Protein AF-A0A392P557-F1 (afdb_monomer)

pLDDT: mean 85.53, std 11.16, range [48.06, 97.94]

Solvent-accessible surface area (backbone atoms only — not comparable to full-atom values): 7830 Å² total; per-residue (Å²): 135,49,73,57,52,77,74,66,46,91,72,86,80,82,85,75,80,73,53,72,66,57,46,50,51,53,47,46,46,72,77,64,42,92,81,68,63,83,85,53,56,76,78,42,48,67,61,49,51,54,50,51,55,45,38,73,78,52,59,60,66,69,60,50,49,55,53,47,53,60,54,65,72,43,53,76,62,41,42,53,52,50,49,50,36,71,75,75,41,72,92,56,57,66,74,59,53,44,53,53,34,46,76,69,69,55,50,39,88,60,36,50,60,55,39,40,70,67,69,76,49,83,87,80,88,128

Secondary structure (DSSP, 8-state):
--HHHHTT-S-----PPPPHHHHHHHHHHHHH-TT--GGGTTTTHHHHHHHHHHHHHS--HHHHHHHHHHHHTS-HHHHHHHHHHHHH-TT--HHHHHHHHHHTT--HHHHHHHHHHTTS------

InterPro domains:
  IPR027417 P-loop containing nucleoside triphosphate hydrolase [SSF52540] (3-84)
  IPR058192 Disease resistance protein Roq1-like, winged-helix domain [PF23282] (77-125)

Sequence (126 aa):
MNILELYGADRIYEAGLMNDNDAHDLFCRKAFKSDYSKNTFAELIPEWRATFDGLQNNPDKRIMKVLHMSFAGLQPREKEIFLHVACFFEGEREDYVRRILHALGLQPDIGIPLIVEKSLITIRNQ

Mean predicted aligned error: 8.4 Å

Organism: NCBI:txid97028

Foldseek 3Di:
DAVCVVVPDPDDDDDDDDDPVVVVVVCCCVPPNPPDDPVCVVVCVVVVVVVVVVCVVPPDVVVVVVLVVLLVPDDPLLNVLLCCCVPPNPPHAPVVSVVVCVVVVSPCVPNVVVCVSSVSDDHDDD

Nearest PDB structures (foldseek):
  7jlv-assembly1_A  TM=8.775E-01  e=2.672E-04  Nicotiana benthamiana

Radius of gyration: 19.37 Å; Cα contacts (8 Å, |Δi|>4): 53; chains: 1; bounding box: 49×30×54 Å

Structure (mmCIF, N/CA/C/O backbone):
data_AF-A0A392P557-F1
#
_entry.id   AF-A0A392P557-F1
#
loop_
_atom_site.group_PDB
_atom_site.id
_atom_site.type_symbol
_atom_site.label_atom_id
_atom_site.label_alt_id
_atom_site.label_comp_id
_atom_site.label_asym_id
_atom_site.label_entity_id
_atom_site.label_seq_id
_atom_site.pdbx_PDB_ins_code
_atom_site.Cartn_x
_atom_site.Cartn_y
_atom_site.Cartn_z
_atom_site.occupancy
_atom_site.B_iso_or_equiv
_atom_site.auth_seq_id
_atom_site.auth_comp_id
_atom_site.auth_asym_id
_atom_site.auth_atom_id
_atom_site.pdbx_PDB_model_num
ATOM 1 N N . MET A 1 1 ? -18.490 -1.814 2.103 1.00 50.69 1 MET A N 1
ATOM 2 C CA . MET A 1 1 ? -19.178 -0.718 1.401 1.00 50.69 1 MET A CA 1
ATOM 3 C C . MET A 1 1 ? -18.091 0.214 0.930 1.00 50.69 1 MET A C 1
ATOM 5 O O . MET A 1 1 ? -17.309 0.645 1.765 1.00 50.69 1 MET A O 1
ATOM 9 N N . ASN A 1 2 ? -17.948 0.376 -0.380 1.00 67.19 2 ASN A N 1
ATOM 10 C CA . ASN A 1 2 ? -16.905 1.210 -0.971 1.00 67.19 2 ASN A CA 1
ATOM 11 C C . ASN A 1 2 ? -17.350 2.681 -0.920 1.00 67.19 2 ASN A C 1
ATOM 13 O O . ASN A 1 2 ? -18.522 2.971 -1.160 1.00 67.19 2 ASN A O 1
ATOM 17 N N . ILE A 1 3 ? -16.443 3.621 -0.657 1.00 73.00 3 ILE A N 1
ATOM 18 C CA . ILE A 1 3 ? -16.740 5.057 -0.716 1.00 73.00 3 ILE A CA 1
ATOM 19 C C . ILE A 1 3 ? -17.432 5.458 -2.028 1.00 73.00 3 ILE A C 1
ATOM 21 O O . ILE A 1 3 ? -18.319 6.297 -2.024 1.00 73.00 3 ILE A O 1
ATOM 25 N N . LEU A 1 4 ? -17.120 4.819 -3.152 1.00 77.56 4 LEU A N 1
ATOM 26 C CA . LEU A 1 4 ? -17.780 5.099 -4.426 1.00 77.56 4 LEU A CA 1
ATOM 27 C C . LEU A 1 4 ? -19.267 4.692 -4.428 1.00 77.56 4 LEU A C 1
ATOM 29 O O . LEU A 1 4 ? -20.086 5.436 -4.961 1.00 77.56 4 LEU A O 1
ATOM 33 N N . GLU A 1 5 ? -19.641 3.586 -3.773 1.00 78.50 5 GLU A N 1
ATOM 34 C CA . GLU A 1 5 ? -21.053 3.202 -3.571 1.00 78.50 5 GLU A CA 1
ATOM 35 C C . GLU A 1 5 ? -21.781 4.238 -2.705 1.00 78.50 5 GLU A C 1
ATOM 37 O O . GLU A 1 5 ? -22.914 4.612 -3.001 1.00 78.50 5 GLU A O 1
ATOM 42 N N . LEU A 1 6 ? -21.112 4.752 -1.665 1.00 77.38 6 LEU A N 1
ATOM 43 C CA . LEU A 1 6 ? -21.649 5.803 -0.790 1.00 77.38 6 LEU A CA 1
ATOM 44 C C . LEU A 1 6 ? -21.998 7.091 -1.549 1.00 77.38 6 LEU A C 1
ATOM 46 O O . LEU A 1 6 ? -22.960 7.766 -1.189 1.00 77.38 6 LEU A O 1
ATOM 50 N N . TYR A 1 7 ? -21.236 7.424 -2.593 1.00 82.25 7 TYR A N 1
ATOM 51 C CA . TYR A 1 7 ? -21.462 8.607 -3.431 1.00 82.25 7 TYR A CA 1
ATOM 52 C C . TYR A 1 7 ? -22.294 8.317 -4.694 1.00 82.25 7 TYR A C 1
ATOM 54 O O . TYR A 1 7 ? -22.355 9.156 -5.591 1.00 82.25 7 TYR A O 1
ATOM 62 N N . GLY A 1 8 ? -22.975 7.166 -4.756 1.00 82.88 8 GLY A N 1
ATOM 63 C CA . GLY A 1 8 ? -23.947 6.862 -5.810 1.00 82.88 8 GLY A CA 1
ATOM 64 C C . GLY A 1 8 ? -23.345 6.305 -7.100 1.00 82.88 8 GLY A C 1
ATOM 65 O O . GLY A 1 8 ? -23.953 6.435 -8.159 1.00 82.88 8 GLY A O 1
ATOM 66 N N . ALA A 1 9 ? -22.154 5.700 -7.050 1.00 83.94 9 ALA A N 1
ATOM 67 C CA . ALA A 1 9 ? -21.647 4.943 -8.188 1.00 83.94 9 ALA A CA 1
ATOM 68 C C . ALA A 1 9 ? -22.447 3.640 -8.358 1.00 83.94 9 ALA A C 1
ATOM 70 O O . ALA A 1 9 ? -22.291 2.700 -7.583 1.00 83.94 9 ALA A O 1
ATOM 71 N N . ASP A 1 10 ? -23.262 3.566 -9.414 1.00 81.19 10 ASP A N 1
ATOM 72 C CA . ASP A 1 10 ? -24.091 2.389 -9.722 1.00 81.19 10 ASP A CA 1
ATOM 73 C C . ASP A 1 10 ? -23.278 1.173 -10.207 1.00 81.19 10 ASP A C 1
ATOM 75 O O . ASP A 1 10 ? -23.762 0.039 -10.200 1.00 81.19 10 ASP A O 1
ATOM 79 N N . ARG A 1 11 ? -22.047 1.400 -10.692 1.00 80.44 11 ARG A N 1
ATOM 80 C CA . ARG A 1 11 ? -21.127 0.361 -11.180 1.00 80.44 11 ARG A CA 1
ATOM 81 C C . ARG A 1 11 ? -19.691 0.709 -10.808 1.00 80.44 11 ARG A C 1
ATOM 83 O O . ARG A 1 11 ? -19.165 1.721 -11.266 1.00 80.44 11 ARG A O 1
ATOM 90 N N . ILE A 1 12 ? -19.048 -0.162 -10.036 1.00 79.44 12 ILE A N 1
ATOM 91 C CA . ILE A 1 12 ? -17.623 -0.072 -9.709 1.00 79.44 12 ILE A CA 1
ATOM 92 C C . ILE A 1 12 ? -16.871 -1.107 -10.543 1.00 79.44 12 ILE A C 1
ATOM 94 O O . ILE A 1 12 ? -17.204 -2.290 -10.519 1.00 79.44 12 ILE A O 1
ATOM 98 N N . TYR A 1 13 ? -15.861 -0.655 -11.285 1.00 79.62 13 TYR A N 1
ATOM 99 C CA . TYR A 1 13 ? -14.917 -1.530 -11.974 1.00 79.62 13 TYR A CA 1
ATOM 100 C C . TYR A 1 13 ? -13.567 -1.456 -11.265 1.00 79.62 13 TYR A C 1
ATOM 102 O O . TYR A 1 13 ? -12.934 -0.400 -11.242 1.00 79.62 13 TYR A O 1
ATOM 110 N N . GLU A 1 14 ? -13.128 -2.572 -10.688 1.00 79.75 14 GLU A N 1
ATOM 111 C CA . GLU A 1 14 ? -11.785 -2.694 -10.131 1.00 79.75 14 GLU A CA 1
ATOM 112 C C . GLU A 1 14 ? -10.799 -2.975 -11.269 1.00 79.75 14 GLU A C 1
ATOM 114 O O . GLU A 1 14 ? -10.924 -3.960 -12.000 1.00 79.75 14 GLU A O 1
ATOM 119 N N . ALA A 1 15 ? -9.833 -2.076 -11.463 1.00 83.12 15 ALA A N 1
ATOM 120 C CA . ALA A 1 15 ? -8.816 -2.257 -12.485 1.00 83.12 15 ALA A CA 1
ATOM 121 C C . ALA A 1 15 ? -7.903 -3.432 -12.104 1.00 83.12 15 ALA A C 1
ATOM 123 O O . ALA A 1 15 ? -7.137 -3.347 -11.146 1.00 83.12 15 ALA A O 1
ATOM 124 N N . GLY A 1 16 ? -7.979 -4.522 -12.868 1.00 81.94 16 GLY A N 1
ATOM 125 C CA . GLY A 1 16 ? -7.078 -5.658 -12.703 1.00 81.94 16 GLY A CA 1
ATOM 126 C C . GLY A 1 16 ? -5.622 -5.292 -12.997 1.00 81.94 16 GLY A C 1
ATOM 127 O O . GLY A 1 16 ? -5.332 -4.400 -13.799 1.00 81.94 16 GLY A O 1
ATOM 128 N N . LEU A 1 17 ? -4.698 -6.019 -12.367 1.00 84.75 17 LEU A N 1
ATOM 129 C CA . LEU A 1 17 ? -3.286 -5.969 -12.738 1.00 84.75 17 LEU A CA 1
ATOM 130 C C . LEU A 1 17 ? -3.108 -6.491 -14.171 1.00 84.75 17 LEU A C 1
ATOM 132 O O . LEU A 1 17 ? -3.799 -7.419 -14.594 1.00 84.75 17 LEU A O 1
ATOM 136 N N . MET A 1 18 ? -2.161 -5.911 -14.911 1.00 87.75 18 MET A N 1
ATOM 137 C CA . MET A 1 18 ? -1.718 -6.499 -16.178 1.00 87.75 18 MET A CA 1
ATOM 138 C C . MET A 1 18 ? -1.175 -7.903 -15.921 1.00 87.75 18 MET A C 1
ATOM 140 O O . MET A 1 18 ? -0.453 -8.112 -14.948 1.00 87.75 18 MET A O 1
ATOM 144 N N . ASN A 1 19 ? -1.487 -8.845 -16.811 1.00 91.44 19 ASN A N 1
ATOM 145 C CA . ASN A 1 19 ? -0.801 -10.132 -16.800 1.00 91.44 19 ASN A CA 1
ATOM 146 C C . ASN A 1 19 ? 0.666 -9.954 -17.226 1.00 91.44 19 ASN A C 1
ATOM 148 O O . ASN A 1 19 ? 1.028 -8.955 -17.852 1.00 91.44 19 ASN A O 1
ATOM 152 N N . ASP A 1 20 ? 1.494 -10.948 -16.918 1.00 86.56 20 ASP A N 1
ATOM 153 C CA . ASP A 1 20 ? 2.938 -10.885 -17.156 1.00 86.56 20 ASP A CA 1
ATOM 154 C C . ASP A 1 20 ? 3.294 -10.639 -18.632 1.00 86.56 20 ASP A C 1
ATOM 156 O O . ASP A 1 20 ? 4.260 -9.931 -18.919 1.00 86.56 20 ASP A O 1
ATOM 160 N N . ASN A 1 21 ? 2.500 -11.160 -19.576 1.00 85.19 21 ASN A N 1
ATOM 161 C CA . ASN A 1 21 ? 2.744 -10.976 -21.010 1.00 85.19 21 ASN A CA 1
ATOM 162 C C . ASN A 1 21 ? 2.486 -9.529 -21.447 1.00 85.19 21 ASN A C 1
ATOM 164 O O . ASN A 1 21 ? 3.317 -8.936 -22.137 1.00 85.19 21 ASN A O 1
ATOM 168 N N . ASP A 1 22 ? 1.361 -8.954 -21.024 1.00 89.19 22 ASP A N 1
ATOM 169 C CA . ASP A 1 22 ? 0.992 -7.574 -21.343 1.00 89.19 22 ASP A CA 1
ATOM 170 C C . ASP A 1 22 ? 1.918 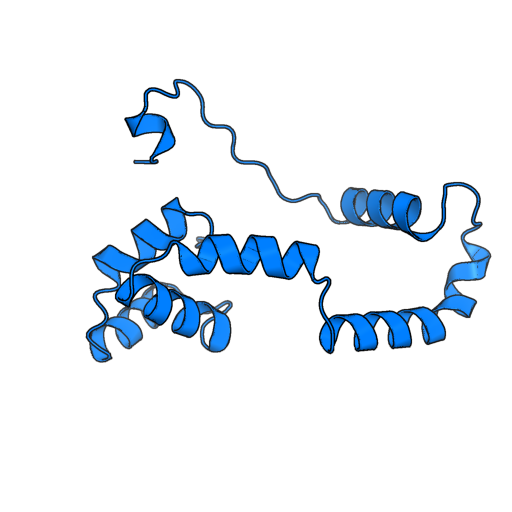-6.578 -20.637 1.00 89.19 22 ASP A C 1
ATOM 172 O O . ASP A 1 22 ? 2.342 -5.589 -21.238 1.00 89.19 22 ASP A O 1
ATOM 176 N N . ALA A 1 23 ? 2.292 -6.858 -19.382 1.00 87.25 23 ALA A N 1
ATOM 177 C CA . ALA A 1 23 ? 3.269 -6.065 -18.643 1.00 87.25 23 ALA A CA 1
ATOM 178 C C . ALA A 1 23 ? 4.629 -6.062 -19.357 1.00 87.25 23 ALA A C 1
ATOM 180 O O . ALA A 1 23 ? 5.236 -5.001 -19.534 1.00 87.25 23 ALA A O 1
ATOM 181 N N . HIS A 1 24 ? 5.082 -7.234 -19.811 1.00 82.38 24 HIS A N 1
ATOM 182 C CA . HIS A 1 24 ? 6.316 -7.381 -20.573 1.00 82.38 24 HIS A CA 1
ATOM 183 C C . HIS A 1 24 ? 6.260 -6.624 -21.910 1.00 82.38 24 HIS A C 1
ATOM 185 O O . HIS A 1 24 ? 7.177 -5.863 -22.220 1.00 82.38 24 HIS A O 1
ATOM 191 N N . ASP A 1 25 ? 5.188 -6.771 -22.696 1.00 84.00 25 ASP A N 1
ATOM 192 C CA . ASP A 1 25 ? 5.021 -6.051 -23.969 1.00 84.00 25 ASP A CA 1
ATOM 193 C C . ASP A 1 25 ? 4.984 -4.528 -23.768 1.00 84.00 25 ASP A C 1
ATOM 195 O O . ASP A 1 25 ? 5.718 -3.794 -24.441 1.00 84.00 25 ASP A O 1
ATOM 199 N N . LEU A 1 26 ? 4.201 -4.039 -22.801 1.00 86.06 26 LEU A N 1
ATOM 200 C CA . LEU A 1 26 ? 4.130 -2.616 -22.479 1.00 86.06 26 LEU A CA 1
ATOM 201 C C . LEU A 1 26 ? 5.504 -2.060 -22.102 1.00 86.06 26 LEU A C 1
ATOM 203 O O . LEU A 1 26 ? 5.897 -0.989 -22.578 1.00 86.06 26 LEU A O 1
ATOM 207 N N . PHE A 1 27 ? 6.233 -2.784 -21.256 1.00 82.38 27 PHE A N 1
ATOM 208 C CA . PHE A 1 27 ? 7.582 -2.419 -20.862 1.00 82.38 27 PHE A CA 1
ATOM 209 C C . PHE A 1 27 ? 8.516 -2.354 -22.072 1.00 82.38 27 PHE A C 1
ATOM 211 O O . PHE A 1 27 ? 9.161 -1.325 -22.273 1.00 82.38 27 PHE A O 1
ATOM 218 N N . CYS A 1 28 ? 8.534 -3.384 -22.925 1.00 79.00 28 CYS A N 1
ATOM 219 C CA . CYS A 1 28 ? 9.375 -3.400 -24.120 1.00 79.00 28 CYS A CA 1
ATOM 220 C C . CYS A 1 28 ? 9.085 -2.205 -25.038 1.00 79.00 28 CYS A C 1
ATOM 222 O O . CYS A 1 28 ? 10.008 -1.517 -25.481 1.00 79.00 28 CYS A O 1
ATOM 224 N N . ARG A 1 29 ? 7.802 -1.894 -25.265 1.00 81.81 29 ARG A N 1
ATOM 225 C CA . ARG A 1 29 ? 7.384 -0.737 -26.071 1.00 81.81 29 ARG A CA 1
ATOM 226 C C . ARG A 1 29 ? 7.867 0.587 -25.487 1.00 81.81 29 ARG A C 1
ATOM 228 O O . ARG A 1 29 ? 8.267 1.473 -26.241 1.00 81.81 29 ARG A O 1
ATOM 235 N N . LYS A 1 30 ? 7.810 0.744 -24.161 1.00 81.94 30 LYS A N 1
ATOM 236 C CA . LYS A 1 30 ? 8.196 1.985 -23.473 1.00 81.94 30 LYS A CA 1
ATOM 237 C C . LYS A 1 30 ? 9.707 2.149 -23.340 1.00 81.94 30 LYS A C 1
ATOM 239 O O . LYS A 1 30 ? 10.185 3.270 -23.484 1.00 81.94 30 LYS A O 1
ATOM 244 N N . ALA A 1 31 ? 10.431 1.067 -23.070 1.00 76.62 31 ALA A N 1
ATOM 245 C CA . ALA A 1 31 ? 11.867 1.095 -22.823 1.00 76.62 31 ALA A CA 1
ATOM 246 C C . ALA A 1 31 ? 12.687 1.149 -24.119 1.00 76.62 31 ALA A C 1
ATOM 248 O O . ALA A 1 31 ? 13.652 1.905 -24.188 1.00 76.62 31 ALA A O 1
ATOM 249 N N . PHE A 1 32 ? 12.294 0.399 -25.155 1.00 75.19 32 PHE A N 1
ATOM 250 C CA . PHE A 1 32 ? 13.144 0.200 -26.335 1.00 75.19 32 PHE A CA 1
ATOM 251 C C . PHE A 1 32 ? 12.589 0.800 -27.630 1.00 75.19 32 PHE A C 1
ATOM 253 O O . PHE A 1 32 ? 13.347 0.970 -28.574 1.00 75.19 32 PHE A O 1
ATOM 260 N N . LYS A 1 33 ? 11.305 1.190 -27.697 1.00 68.19 33 LYS A N 1
ATOM 261 C CA . LYS A 1 33 ? 10.583 1.437 -28.970 1.00 68.19 33 LYS A CA 1
ATOM 262 C C . LYS A 1 33 ? 10.532 0.155 -29.832 1.00 68.19 33 LYS A C 1
ATOM 264 O O . LYS A 1 33 ? 11.311 -0.771 -29.640 1.00 68.19 33 LYS A O 1
ATOM 269 N N . SER A 1 34 ? 9.562 0.048 -30.740 1.00 58.97 34 SER A N 1
ATOM 270 C CA . SER A 1 34 ? 9.154 -1.221 -31.385 1.00 58.97 34 SER A CA 1
ATOM 271 C C . SER A 1 34 ? 10.205 -1.941 -32.242 1.00 58.97 34 SER A C 1
ATOM 273 O O . SER A 1 34 ? 9.923 -3.025 -32.745 1.00 58.97 34 SER A O 1
ATOM 275 N N . ASP A 1 35 ? 11.394 -1.368 -32.415 1.00 61.66 35 ASP A N 1
ATOM 276 C CA . ASP A 1 35 ? 12.298 -1.724 -33.511 1.00 61.66 35 ASP A CA 1
ATOM 277 C C . ASP A 1 35 ? 13.489 -2.589 -33.048 1.00 61.66 35 ASP A C 1
ATOM 279 O O . ASP A 1 35 ? 14.347 -2.956 -33.850 1.00 61.66 35 ASP A O 1
ATOM 283 N N . TYR A 1 36 ? 13.560 -2.944 -31.758 1.00 58.78 36 TYR A N 1
ATOM 284 C CA . TYR A 1 36 ? 14.658 -3.744 -31.204 1.00 58.78 36 TYR A CA 1
ATOM 285 C C . TYR A 1 36 ? 14.435 -5.251 -31.398 1.00 58.78 36 TYR A C 1
ATOM 287 O O . TYR A 1 36 ? 13.441 -5.824 -30.950 1.00 58.78 36 TYR A O 1
ATOM 295 N N . SER A 1 37 ? 15.394 -5.917 -32.049 1.00 60.06 37 SER A N 1
ATOM 296 C CA . SER A 1 37 ? 15.364 -7.368 -32.261 1.00 60.06 37 SER A CA 1
ATOM 297 C C . SER A 1 37 ? 15.720 -8.132 -30.976 1.00 60.06 37 SER A C 1
ATOM 299 O O . SER A 1 37 ? 16.614 -7.730 -30.231 1.00 60.06 37 SER A O 1
ATOM 301 N N . LYS A 1 38 ? 15.075 -9.286 -30.751 1.00 61.31 38 LYS A N 1
ATOM 302 C CA . LYS A 1 38 ? 15.266 -10.167 -29.577 1.00 61.31 38 LYS A CA 1
ATOM 303 C C . LYS A 1 38 ? 16.720 -10.571 -29.297 1.00 61.31 38 LYS A C 1
ATOM 305 O O . LYS A 1 38 ? 17.050 -10.934 -28.171 1.00 61.31 38 LYS A O 1
ATOM 310 N N . ASN A 1 39 ? 17.577 -10.518 -30.307 1.00 57.19 39 ASN A N 1
ATOM 311 C CA . ASN A 1 39 ? 18.934 -11.052 -30.265 1.00 57.19 39 ASN A CA 1
ATOM 312 C C . ASN A 1 39 ? 19.878 -10.178 -29.417 1.00 57.19 39 ASN A C 1
ATOM 314 O O . ASN A 1 39 ? 20.948 -10.636 -29.038 1.00 57.19 39 ASN A O 1
ATOM 318 N N . THR A 1 40 ? 19.468 -8.948 -29.090 1.00 59.88 40 THR A N 1
ATOM 319 C CA . THR A 1 40 ? 20.281 -7.945 -28.384 1.00 59.88 40 THR A CA 1
ATOM 320 C C . THR A 1 40 ? 19.990 -7.880 -26.875 1.00 59.88 40 THR A C 1
ATOM 322 O O . THR A 1 40 ? 20.705 -7.212 -26.136 1.00 59.88 40 THR A O 1
ATOM 325 N N . PHE A 1 41 ? 18.968 -8.587 -26.366 1.00 65.50 41 PHE A N 1
ATOM 326 C CA . PHE A 1 41 ? 18.599 -8.523 -24.940 1.00 65.50 41 PHE A CA 1
ATOM 327 C C . PHE A 1 41 ? 19.677 -9.079 -24.005 1.00 65.50 41 PHE A C 1
ATOM 329 O O . PHE A 1 41 ? 19.857 -8.552 -22.909 1.00 65.50 41 PHE A O 1
ATOM 336 N N . ALA A 1 42 ? 20.402 -10.119 -24.431 1.00 69.38 42 ALA A N 1
ATOM 337 C CA . ALA A 1 42 ? 21.462 -10.724 -23.626 1.00 69.38 42 ALA A CA 1
ATOM 338 C C . ALA A 1 42 ? 22.619 -9.745 -23.361 1.00 69.38 42 ALA A C 1
ATOM 340 O O . ALA A 1 42 ? 23.179 -9.732 -22.266 1.00 69.38 42 ALA A O 1
ATOM 341 N N . GLU A 1 43 ? 22.930 -8.890 -24.336 1.00 71.50 43 GLU A N 1
ATOM 342 C CA . GLU A 1 43 ? 23.997 -7.887 -24.248 1.00 71.50 43 GLU A CA 1
ATOM 343 C C . GLU A 1 43 ? 23.630 -6.736 -23.299 1.00 71.50 43 GLU A C 1
ATOM 345 O O . GLU A 1 43 ? 24.508 -6.137 -22.687 1.00 71.50 43 GLU A O 1
ATOM 350 N N . LEU A 1 44 ? 22.332 -6.483 -23.104 1.00 74.38 44 LEU A N 1
ATOM 351 C CA . LEU A 1 44 ? 21.826 -5.424 -22.231 1.00 74.38 44 LEU A CA 1
ATOM 352 C C . LEU A 1 44 ? 21.655 -5.870 -20.769 1.00 74.38 44 LEU A C 1
ATOM 354 O O . LEU A 1 44 ? 21.382 -5.031 -19.915 1.00 74.38 44 LEU A O 1
ATOM 358 N N . ILE A 1 45 ? 21.809 -7.161 -20.439 1.00 80.00 45 ILE A N 1
ATOM 359 C CA . ILE A 1 45 ? 21.635 -7.676 -19.063 1.00 80.00 45 ILE A CA 1
ATOM 360 C C . ILE A 1 45 ? 22.457 -6.888 -18.022 1.00 80.00 45 ILE A C 1
ATOM 362 O O . ILE A 1 45 ? 21.898 -6.567 -16.968 1.00 80.00 45 ILE A O 1
ATOM 366 N N . PRO A 1 46 ? 23.744 -6.553 -18.259 1.00 82.69 46 PRO A N 1
ATOM 367 C CA . PRO A 1 46 ? 24.534 -5.791 -17.292 1.00 82.69 46 PRO A CA 1
ATOM 368 C C . PRO A 1 46 ? 23.985 -4.375 -17.059 1.00 82.69 46 PRO A C 1
ATOM 370 O O . PRO A 1 46 ? 23.848 -3.950 -15.912 1.00 82.69 46 PRO A O 1
ATOM 373 N N . GLU A 1 47 ? 23.614 -3.667 -18.128 1.00 78.69 47 GLU A N 1
ATOM 374 C CA . GLU A 1 47 ? 23.031 -2.319 -18.065 1.00 78.69 47 GLU A CA 1
ATOM 375 C C . GLU A 1 47 ? 21.642 -2.329 -17.418 1.00 78.69 47 GLU A C 1
ATOM 377 O O . GLU A 1 47 ? 21.311 -1.444 -16.625 1.00 78.69 47 GLU A O 1
ATOM 382 N N . TRP A 1 48 ? 20.848 -3.368 -17.687 1.00 78.06 48 TRP A N 1
ATOM 383 C CA . TRP A 1 48 ? 19.555 -3.589 -17.047 1.00 78.06 48 TRP A CA 1
ATOM 384 C C . TRP A 1 48 ? 19.682 -3.820 -15.558 1.00 78.06 48 TRP A C 1
ATOM 386 O O . TRP A 1 48 ? 18.946 -3.209 -14.787 1.00 78.06 48 TRP A O 1
ATOM 396 N N . ARG A 1 49 ? 20.626 -4.668 -15.145 1.00 81.12 49 ARG A N 1
ATOM 397 C CA . ARG A 1 49 ? 20.886 -4.923 -13.729 1.00 81.12 49 ARG A CA 1
ATOM 398 C C . ARG A 1 49 ? 21.310 -3.639 -13.018 1.00 81.12 49 ARG A C 1
ATOM 400 O O . ARG A 1 49 ? 20.707 -3.294 -12.012 1.00 81.12 49 ARG A O 1
ATOM 407 N N . ALA A 1 50 ? 22.234 -2.873 -13.599 1.00 81.50 50 ALA A N 1
ATOM 408 C CA . ALA A 1 50 ? 22.656 -1.587 -13.043 1.00 81.50 50 ALA A CA 1
ATOM 409 C C . ALA A 1 50 ? 21.509 -0.562 -12.971 1.00 81.50 50 ALA A C 1
ATOM 411 O O . ALA A 1 50 ? 21.388 0.173 -11.991 1.00 81.50 50 ALA A O 1
ATOM 412 N N . THR A 1 51 ? 20.638 -0.525 -13.983 1.00 79.12 51 THR A N 1
ATOM 413 C CA . THR A 1 51 ? 19.461 0.358 -13.999 1.00 79.12 51 THR A CA 1
ATOM 414 C C . THR A 1 51 ? 18.443 -0.060 -12.938 1.00 79.12 51 THR A C 1
ATOM 416 O O . THR A 1 51 ? 17.917 0.792 -12.227 1.00 79.12 51 THR A O 1
ATOM 419 N N . PHE A 1 52 ? 18.185 -1.361 -12.795 1.00 79.19 52 PHE A N 1
ATOM 420 C CA . PHE A 1 52 ? 17.291 -1.911 -11.779 1.00 79.19 52 PHE A CA 1
ATOM 421 C C . PHE A 1 52 ? 17.802 -1.633 -10.361 1.00 79.19 52 PHE A C 1
ATOM 423 O O . PHE A 1 52 ? 17.049 -1.128 -9.530 1.00 79.19 52 PHE A O 1
ATOM 430 N N . ASP A 1 53 ? 19.092 -1.856 -10.113 1.00 81.50 53 ASP A N 1
ATOM 431 C CA . ASP A 1 53 ? 19.738 -1.523 -8.841 1.00 81.50 53 ASP A CA 1
ATOM 432 C C . ASP A 1 53 ? 19.662 -0.007 -8.571 1.00 81.50 53 ASP A C 1
ATOM 434 O O . ASP A 1 53 ? 19.398 0.435 -7.450 1.00 81.50 53 ASP A O 1
ATOM 438 N N . GLY A 1 54 ? 19.819 0.819 -9.610 1.00 79.81 54 GLY A N 1
ATOM 439 C CA . GLY A 1 54 ? 19.619 2.266 -9.532 1.00 79.81 54 GLY A CA 1
ATOM 440 C C . GLY A 1 54 ? 18.188 2.660 -9.154 1.00 79.81 54 GLY A C 1
ATOM 441 O O . GLY A 1 54 ? 18.002 3.558 -8.335 1.00 79.81 54 GLY A O 1
ATOM 442 N N . LEU A 1 55 ? 17.178 1.973 -9.696 1.00 80.56 55 LEU A N 1
ATOM 443 C CA . LEU A 1 55 ? 15.764 2.200 -9.374 1.00 80.56 55 LEU A CA 1
ATOM 444 C C . LEU A 1 55 ? 15.408 1.761 -7.951 1.00 80.56 55 LEU A C 1
ATOM 446 O O . LEU A 1 55 ? 14.618 2.444 -7.303 1.00 80.56 55 LEU A O 1
ATOM 450 N N . GLN A 1 56 ? 15.992 0.669 -7.449 1.00 77.88 56 GLN A N 1
ATOM 451 C CA . GLN A 1 56 ? 15.803 0.256 -6.053 1.00 77.88 56 GLN A CA 1
ATOM 452 C C . GLN A 1 56 ? 16.338 1.310 -5.079 1.00 77.88 56 GLN A C 1
ATOM 454 O O . GLN A 1 56 ? 15.690 1.620 -4.082 1.00 77.88 56 GLN A O 1
ATOM 459 N N . ASN A 1 57 ? 17.498 1.892 -5.388 1.00 80.50 57 ASN A N 1
ATOM 460 C CA . ASN A 1 57 ? 18.125 2.908 -4.543 1.00 80.50 57 ASN A CA 1
ATOM 461 C C . ASN A 1 57 ? 17.526 4.312 -4.732 1.00 80.50 57 ASN A C 1
ATOM 463 O O . ASN A 1 57 ? 17.592 5.143 -3.827 1.00 80.50 57 ASN A O 1
ATOM 467 N N . ASN A 1 58 ? 16.957 4.598 -5.903 1.00 82.25 58 ASN A N 1
ATOM 468 C CA . ASN A 1 58 ? 16.379 5.893 -6.246 1.00 82.25 58 ASN A CA 1
AT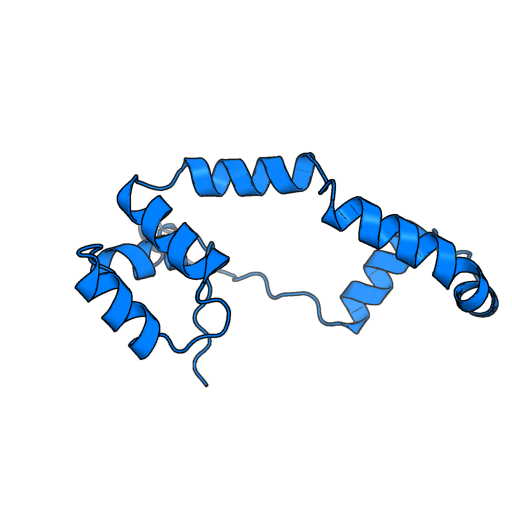OM 469 C C . ASN A 1 58 ? 15.084 5.706 -7.060 1.00 82.25 58 ASN A C 1
ATOM 471 O O . ASN A 1 58 ? 15.090 5.868 -8.287 1.00 82.25 58 ASN A O 1
ATOM 475 N N . PRO A 1 59 ? 13.969 5.361 -6.392 1.00 81.25 59 PRO A N 1
ATOM 476 C CA . PRO A 1 59 ? 12.697 5.115 -7.060 1.00 81.25 59 PRO A CA 1
ATOM 477 C C . PRO A 1 59 ? 12.189 6.362 -7.802 1.00 81.25 59 PRO A C 1
ATOM 479 O O . PRO A 1 59 ? 12.442 7.500 -7.394 1.00 81.25 59 PRO A O 1
ATOM 482 N N . ASP A 1 60 ? 11.449 6.161 -8.903 1.00 86.06 60 ASP A N 1
ATOM 483 C CA . ASP A 1 60 ? 10.936 7.264 -9.732 1.00 86.06 60 ASP A CA 1
ATOM 484 C C . ASP A 1 60 ? 10.115 8.236 -8.869 1.00 86.06 60 ASP A C 1
ATOM 486 O O . ASP A 1 60 ? 9.098 7.886 -8.263 1.00 86.06 60 ASP A O 1
ATOM 490 N N . LYS A 1 61 ? 10.556 9.498 -8.838 1.00 88.06 61 LYS A N 1
ATOM 491 C CA . LYS A 1 61 ? 9.973 10.549 -7.994 1.00 88.06 61 LYS A CA 1
ATOM 492 C C . LYS A 1 61 ? 8.489 10.787 -8.267 1.00 88.06 61 LYS A C 1
ATOM 494 O O . LYS A 1 61 ? 7.778 11.220 -7.365 1.00 88.06 61 LYS A O 1
ATOM 499 N N . ARG A 1 62 ? 8.001 10.538 -9.485 1.00 88.88 62 ARG A N 1
ATOM 500 C CA . ARG A 1 62 ? 6.579 10.684 -9.832 1.00 88.88 62 ARG A CA 1
ATOM 501 C C . ARG A 1 62 ? 5.760 9.567 -9.205 1.00 88.88 62 ARG A C 1
ATOM 503 O O . ARG A 1 62 ? 4.731 9.862 -8.607 1.00 88.88 62 ARG A O 1
ATOM 510 N N . ILE A 1 63 ? 6.240 8.326 -9.290 1.00 87.06 63 ILE A N 1
ATOM 511 C CA . ILE A 1 63 ? 5.595 7.174 -8.644 1.00 87.06 63 ILE A CA 1
ATOM 512 C C . ILE A 1 63 ? 5.589 7.389 -7.128 1.00 87.06 63 ILE A C 1
ATOM 514 O O . ILE A 1 63 ? 4.529 7.356 -6.505 1.00 87.06 63 ILE A O 1
ATOM 518 N N . MET A 1 64 ? 6.742 7.739 -6.551 1.00 87.56 64 MET A N 1
ATOM 519 C CA . MET A 1 64 ? 6.852 8.022 -5.118 1.00 87.56 64 MET A CA 1
ATOM 520 C C . MET A 1 64 ? 5.957 9.175 -4.671 1.00 87.56 64 MET A C 1
ATOM 522 O O . MET A 1 64 ? 5.379 9.106 -3.593 1.00 87.56 64 MET A O 1
ATOM 526 N N . LYS A 1 65 ? 5.782 10.220 -5.490 1.00 90.88 65 LYS A N 1
ATOM 527 C CA . LYS A 1 65 ? 4.865 11.325 -5.179 1.00 90.88 65 LYS A CA 1
ATOM 528 C C . LYS A 1 65 ? 3.413 10.851 -5.079 1.00 90.88 65 LYS A C 1
ATOM 530 O O . LYS A 1 65 ? 2.716 11.264 -4.156 1.00 90.88 65 LYS A O 1
ATOM 535 N N . VAL A 1 66 ? 2.963 9.995 -5.999 1.00 90.06 66 VAL A N 1
ATOM 536 C CA . VAL A 1 66 ? 1.596 9.441 -5.984 1.00 90.06 66 VAL A CA 1
ATOM 537 C C . VAL A 1 66 ? 1.383 8.543 -4.762 1.00 90.06 66 VAL A C 1
ATOM 539 O O . VAL A 1 66 ? 0.392 8.699 -4.045 1.00 90.06 66 VAL A O 1
ATOM 542 N N . LEU A 1 67 ? 2.342 7.661 -4.467 1.00 89.19 67 LEU A N 1
ATOM 543 C CA . LEU A 1 67 ? 2.294 6.808 -3.275 1.00 89.19 67 LEU A CA 1
ATOM 544 C C . LEU A 1 67 ? 2.302 7.643 -1.989 1.00 89.19 67 LEU A C 1
ATOM 546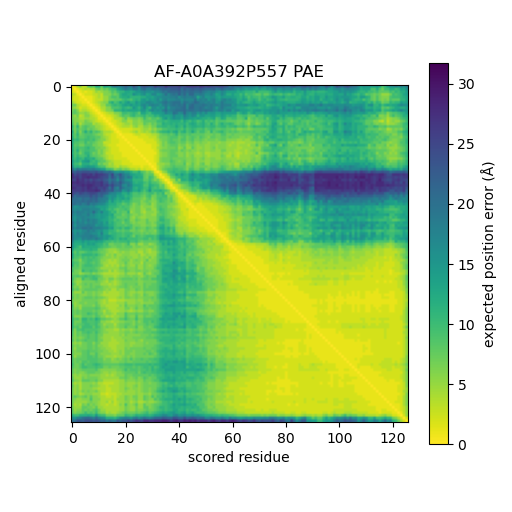 O O . LEU A 1 67 ? 1.479 7.430 -1.101 1.00 89.19 67 LEU A O 1
ATOM 550 N N . HIS A 1 68 ? 3.163 8.661 -1.920 1.00 90.62 68 HIS A N 1
ATOM 551 C CA . HIS A 1 68 ? 3.243 9.563 -0.777 1.00 90.62 68 HIS A CA 1
ATOM 552 C C . HIS A 1 68 ? 1.942 10.342 -0.564 1.00 90.62 68 HIS A C 1
ATOM 554 O O . HIS A 1 68 ? 1.523 10.508 0.575 1.00 90.62 68 HIS A O 1
ATOM 560 N N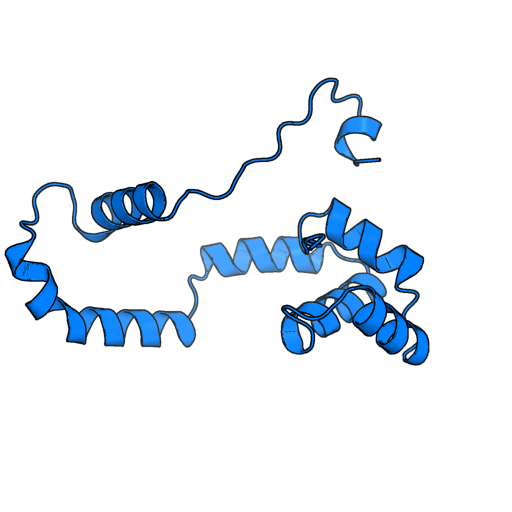 . MET A 1 69 ? 1.277 10.814 -1.623 1.00 91.44 69 MET A N 1
ATOM 561 C CA . MET A 1 69 ? -0.032 11.468 -1.493 1.00 91.44 69 MET A CA 1
ATOM 562 C C . MET A 1 69 ? -1.082 10.531 -0.892 1.00 91.44 69 MET A C 1
ATOM 564 O O . MET A 1 69 ? -1.830 10.939 -0.004 1.00 91.44 69 MET A O 1
ATOM 568 N N . SER A 1 70 ? -1.100 9.278 -1.343 1.00 91.62 70 SER A N 1
ATOM 569 C CA . SER A 1 70 ? -2.036 8.263 -0.854 1.00 91.62 70 SER A CA 1
ATOM 570 C C . SER A 1 70 ? -1.787 7.952 0.626 1.00 91.62 70 SER A C 1
ATOM 572 O O . SER A 1 70 ? -2.718 7.953 1.428 1.00 91.62 70 SER A O 1
ATOM 574 N N . PHE A 1 71 ? -0.516 7.809 1.017 1.00 93.75 71 PHE A N 1
ATOM 575 C CA . PHE A 1 71 ? -0.116 7.637 2.413 1.00 93.75 71 PHE A CA 1
ATOM 576 C C . PHE A 1 71 ? -0.400 8.879 3.273 1.00 93.75 71 PHE A C 1
ATOM 578 O O . PHE A 1 71 ? -0.880 8.771 4.399 1.00 93.75 71 PHE A O 1
ATOM 585 N N . ALA A 1 72 ? -0.135 10.085 2.764 1.00 93.69 72 ALA A N 1
ATOM 586 C CA . ALA A 1 72 ? -0.335 11.329 3.502 1.00 93.69 72 ALA A CA 1
ATOM 587 C C . ALA A 1 72 ? -1.808 11.552 3.881 1.00 93.69 72 ALA A C 1
ATOM 589 O O . ALA A 1 72 ? -2.063 12.108 4.953 1.00 93.69 72 ALA A O 1
ATOM 590 N N . GLY A 1 73 ? -2.741 11.075 3.048 1.00 93.00 73 GLY A N 1
ATOM 591 C CA . GLY A 1 73 ? -4.188 11.127 3.277 1.00 93.00 73 GLY A CA 1
ATOM 592 C C . GLY A 1 73 ? -4.727 10.154 4.334 1.00 93.00 73 GLY A C 1
ATOM 593 O O . GLY A 1 73 ? -5.918 10.209 4.641 1.00 93.00 73 GLY A O 1
ATOM 594 N N . LEU A 1 74 ? -3.885 9.284 4.897 1.00 95.25 74 LEU A N 1
ATOM 595 C CA . LEU A 1 74 ? -4.259 8.390 5.991 1.00 95.25 74 LEU A CA 1
ATOM 596 C C . LEU A 1 74 ? -4.314 9.119 7.340 1.00 95.25 74 LEU A C 1
ATOM 598 O O . LEU A 1 74 ? -3.501 10.007 7.634 1.00 95.25 74 LEU A O 1
ATOM 602 N N . GL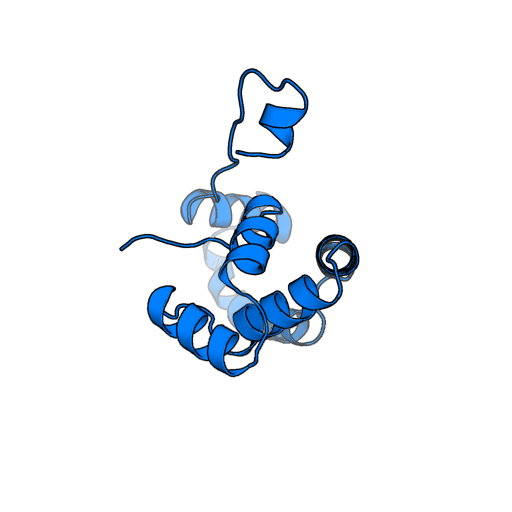N A 1 75 ? -5.237 8.686 8.197 1.00 95.56 75 GLN A N 1
ATOM 603 C CA . GLN A 1 75 ? -5.260 9.093 9.602 1.00 95.56 75 GLN A CA 1
ATOM 604 C C . GLN A 1 75 ? -4.030 8.547 10.348 1.00 95.56 75 GLN A C 1
ATOM 606 O O . GLN A 1 75 ? -3.471 7.531 9.936 1.00 95.56 75 GLN A O 1
ATOM 611 N N . PRO A 1 76 ? -3.591 9.166 11.462 1.00 96.31 76 PRO A N 1
ATOM 612 C CA . PRO A 1 76 ? -2.362 8.764 12.157 1.00 96.31 76 PRO A CA 1
ATOM 613 C C . PRO A 1 76 ? -2.282 7.264 12.479 1.00 96.31 76 PRO A C 1
ATOM 615 O O . PRO A 1 76 ? -1.264 6.630 12.223 1.00 96.31 76 PRO A O 1
ATOM 618 N N . ARG A 1 77 ? -3.386 6.676 12.950 1.00 95.38 77 ARG A N 1
ATOM 619 C CA . ARG A 1 77 ? -3.465 5.240 13.246 1.00 95.38 77 ARG A CA 1
ATOM 620 C C . ARG A 1 77 ? -3.428 4.368 11.988 1.00 95.38 77 ARG A C 1
ATOM 622 O O . ARG A 1 77 ? -2.783 3.328 11.984 1.00 95.38 77 ARG A O 1
ATOM 629 N N . GLU A 1 78 ? -4.096 4.789 10.915 1.00 96.50 78 GLU A N 1
ATOM 630 C CA . GLU A 1 78 ? -4.061 4.082 9.628 1.00 96.50 78 GLU A CA 1
ATOM 631 C C . GLU A 1 78 ? -2.642 4.078 9.044 1.00 96.50 78 GLU A C 1
ATOM 633 O O . GLU A 1 78 ? -2.206 3.063 8.510 1.00 96.50 78 GLU A O 1
ATOM 638 N N . LYS A 1 79 ? -1.897 5.186 9.191 1.00 97.31 79 LYS A N 1
ATOM 639 C CA . LYS A 1 79 ? -0.483 5.273 8.791 1.00 97.31 79 LYS A CA 1
ATOM 640 C C . LYS A 1 79 ? 0.365 4.245 9.523 1.00 97.31 79 LYS A C 1
ATOM 642 O O . LYS A 1 79 ? 1.156 3.556 8.891 1.00 97.31 79 LYS A O 1
ATOM 647 N N . GLU A 1 80 ? 0.190 4.137 10.835 1.00 97.50 80 GLU A N 1
ATOM 648 C CA . GLU A 1 80 ? 0.944 3.195 11.662 1.00 97.50 80 GLU A CA 1
ATOM 649 C C . GLU A 1 80 ? 0.637 1.740 11.287 1.00 97.50 80 GLU A C 1
ATOM 651 O O . GLU A 1 80 ? 1.556 0.957 11.053 1.00 97.50 80 GLU A O 1
ATOM 656 N N . ILE A 1 81 ? -0.642 1.395 11.111 1.00 97.50 81 ILE A N 1
ATOM 657 C CA . ILE A 1 81 ? -1.047 0.065 10.631 1.00 97.50 81 ILE A CA 1
ATOM 658 C C . ILE A 1 81 ? -0.460 -0.220 9.247 1.00 97.50 81 ILE A C 1
ATOM 660 O O . ILE A 1 81 ? 0.119 -1.285 9.044 1.00 97.50 81 ILE A O 1
ATOM 664 N N . PHE A 1 82 ? -0.588 0.717 8.303 1.00 97.06 82 PHE A N 1
ATOM 665 C CA . PHE A 1 82 ? -0.059 0.555 6.951 1.00 97.06 82 PHE A CA 1
ATOM 666 C C . PHE A 1 82 ? 1.448 0.292 6.969 1.00 97.06 82 PHE A C 1
ATOM 668 O O . PHE A 1 82 ? 1.908 -0.627 6.300 1.00 97.06 82 PHE A O 1
ATOM 675 N N . LEU A 1 83 ? 2.210 1.050 7.763 1.00 96.38 83 LEU A N 1
ATOM 676 C CA . LEU A 1 83 ? 3.653 0.855 7.893 1.00 96.38 83 LEU A CA 1
ATOM 677 C C . LEU A 1 83 ? 3.991 -0.506 8.500 1.00 96.38 83 LEU A C 1
ATOM 679 O O . LEU A 1 83 ? 4.887 -1.180 8.001 1.00 96.38 83 LEU A O 1
ATOM 683 N N . HIS A 1 84 ? 3.263 -0.947 9.527 1.00 96.88 84 HIS A N 1
ATOM 684 C CA . HIS A 1 84 ? 3.464 -2.286 10.073 1.00 96.88 84 HIS A CA 1
ATOM 685 C C . HIS A 1 84 ? 3.245 -3.370 9.015 1.00 96.88 84 HIS A C 1
ATOM 687 O O . HIS A 1 84 ? 4.079 -4.263 8.873 1.00 96.88 84 HIS A O 1
ATOM 693 N N . VAL A 1 85 ? 2.157 -3.268 8.248 1.00 96.06 85 VAL A N 1
ATOM 694 C CA . VAL A 1 85 ? 1.840 -4.225 7.184 1.00 96.06 85 VAL A CA 1
ATOM 695 C C . VAL A 1 85 ? 2.898 -4.200 6.082 1.00 96.06 85 VAL A C 1
ATOM 697 O O . VAL A 1 85 ? 3.469 -5.240 5.774 1.00 96.06 85 VAL A O 1
ATOM 700 N N . ALA A 1 86 ? 3.201 -3.024 5.532 1.00 93.44 86 ALA A N 1
ATOM 701 C CA . ALA A 1 86 ? 4.109 -2.875 4.398 1.00 93.44 86 ALA A CA 1
ATOM 702 C C . ALA A 1 86 ? 5.566 -3.221 4.738 1.00 93.44 86 ALA A C 1
ATOM 704 O O . ALA A 1 86 ? 6.280 -3.737 3.886 1.00 93.44 86 ALA A O 1
ATOM 705 N N . CYS A 1 87 ? 6.026 -2.931 5.959 1.00 94.50 87 CYS A N 1
ATOM 706 C CA . CYS A 1 87 ? 7.424 -3.152 6.332 1.00 94.50 87 CYS A CA 1
ATOM 707 C C . CYS A 1 87 ? 7.693 -4.541 6.919 1.00 94.50 87 CYS A C 1
ATOM 709 O O . CYS A 1 87 ? 8.814 -5.026 6.793 1.00 94.50 87 CYS A O 1
ATOM 711 N N . PHE A 1 88 ? 6.716 -5.157 7.593 1.00 94.38 88 PHE A N 1
ATOM 712 C CA . PHE A 1 88 ? 6.969 -6.369 8.385 1.00 94.38 88 PHE A CA 1
ATOM 713 C C . PHE A 1 88 ? 6.053 -7.544 8.067 1.00 94.38 88 PHE A C 1
ATOM 715 O O . PHE A 1 88 ? 6.403 -8.669 8.410 1.00 94.38 88 PHE A O 1
ATOM 722 N N . PHE A 1 89 ? 4.891 -7.308 7.458 1.00 94.44 89 PHE A N 1
ATOM 723 C CA . PHE A 1 89 ? 3.865 -8.340 7.305 1.00 94.44 89 PHE A CA 1
ATOM 724 C C . PHE A 1 89 ? 3.395 -8.516 5.858 1.00 94.44 89 PHE A C 1
ATOM 726 O O . PHE A 1 89 ? 2.286 -8.995 5.615 1.00 94.44 89 PHE A O 1
ATOM 733 N N . GLU A 1 90 ? 4.226 -8.138 4.885 1.00 93.12 90 GLU A N 1
ATOM 734 C CA . GLU A 1 90 ? 3.947 -8.420 3.481 1.00 93.12 90 GLU A CA 1
ATOM 735 C C . GLU A 1 90 ? 3.885 -9.940 3.257 1.00 93.12 90 GLU A C 1
ATOM 737 O O . GLU A 1 90 ? 4.818 -10.671 3.582 1.00 93.12 90 GLU A O 1
ATOM 742 N N . GLY A 1 91 ? 2.763 -10.419 2.710 1.00 92.69 91 GLY A N 1
ATOM 743 C CA . GLY A 1 91 ? 2.537 -11.841 2.424 1.00 92.69 91 GLY A CA 1
ATOM 744 C C . GLY A 1 91 ? 2.089 -12.693 3.619 1.00 92.69 91 GLY A C 1
ATOM 745 O O . GLY A 1 91 ? 1.778 -13.868 3.431 1.00 92.69 91 GLY A O 1
ATOM 746 N N . GLU A 1 92 ? 2.007 -12.121 4.820 1.00 95.31 92 GLU A N 1
ATOM 747 C CA . GLU A 1 92 ? 1.551 -12.830 6.018 1.00 95.31 92 GLU A CA 1
ATOM 748 C C . GLU A 1 92 ? 0.026 -13.001 6.065 1.00 95.31 92 GLU A C 1
ATOM 750 O O . GLU A 1 92 ? -0.738 -12.265 5.433 1.00 95.31 92 GLU A O 1
ATOM 755 N N . ARG A 1 93 ? -0.442 -13.976 6.856 1.00 94.75 93 ARG A N 1
ATOM 756 C CA . ARG A 1 93 ? -1.883 -14.232 7.001 1.00 94.75 93 ARG A CA 1
ATOM 757 C C . ARG A 1 93 ? -2.588 -13.120 7.776 1.00 94.75 93 ARG A C 1
ATOM 759 O O . ARG A 1 93 ? -2.111 -12.680 8.822 1.00 94.75 93 ARG A O 1
ATOM 766 N N . GLU A 1 94 ? -3.786 -12.743 7.327 1.00 94.25 94 GLU A N 1
ATOM 767 C CA . GLU A 1 94 ? -4.577 -11.672 7.950 1.00 94.25 94 GLU A CA 1
ATOM 768 C C . GLU A 1 94 ? -4.832 -11.914 9.448 1.00 94.25 94 GLU A C 1
ATOM 770 O O . GLU A 1 94 ? -4.687 -10.995 10.255 1.00 94.25 94 GLU A O 1
ATOM 775 N N . ASP A 1 95 ? -5.174 -13.148 9.838 1.00 95.12 95 ASP A N 1
ATOM 776 C CA . ASP A 1 95 ? -5.450 -13.515 11.232 1.00 95.12 95 ASP A CA 1
ATOM 777 C C . ASP A 1 95 ? -4.236 -13.268 12.138 1.00 95.12 95 ASP A C 1
ATOM 779 O O . ASP A 1 95 ? -4.365 -12.761 13.256 1.00 95.12 95 ASP A O 1
ATOM 783 N N . TYR A 1 96 ? -3.044 -13.584 11.633 1.00 96.00 96 TYR A N 1
ATOM 784 C CA . TYR A 1 96 ? -1.787 -13.357 12.327 1.00 96.00 96 TYR A CA 1
ATOM 785 C C . TYR A 1 96 ? -1.496 -11.860 12.472 1.00 96.00 96 TYR A C 1
ATOM 787 O O . TYR A 1 96 ? -1.261 -11.381 13.584 1.00 96.00 96 TYR A O 1
ATOM 795 N N . VAL A 1 97 ? -1.610 -11.104 11.380 1.00 96.44 97 VAL A N 1
ATOM 796 C CA . VAL A 1 97 ? -1.371 -9.654 11.370 1.00 96.44 97 VAL A CA 1
ATOM 797 C C . VAL A 1 97 ? -2.322 -8.924 12.318 1.00 96.44 97 VAL A C 1
ATOM 799 O O . VAL A 1 97 ? -1.879 -8.120 13.143 1.00 96.44 97 VAL A O 1
ATOM 802 N N . ARG A 1 98 ? -3.623 -9.246 12.286 1.00 96.94 98 ARG A N 1
ATOM 803 C CA . ARG A 1 98 ? -4.620 -8.663 13.199 1.00 96.94 98 ARG A CA 1
ATOM 804 C C . ARG A 1 98 ? -4.274 -8.911 14.662 1.00 96.94 98 ARG A C 1
ATOM 806 O O . ARG A 1 98 ? -4.373 -7.991 15.468 1.00 96.94 98 ARG A O 1
ATOM 813 N N . ARG A 1 99 ? -3.842 -10.123 15.023 1.00 97.94 99 ARG A N 1
ATOM 814 C CA . ARG A 1 99 ? -3.465 -10.448 16.411 1.00 97.94 99 ARG A CA 1
ATOM 815 C C . ARG A 1 99 ? -2.306 -9.588 16.910 1.00 97.94 99 ARG A C 1
ATOM 817 O O . ARG A 1 99 ? -2.371 -9.095 18.034 1.00 97.94 99 ARG A O 1
ATOM 824 N N . ILE A 1 100 ? -1.279 -9.385 16.085 1.00 97.75 100 ILE A N 1
ATOM 825 C CA . ILE A 1 100 ? -0.134 -8.545 16.455 1.00 97.75 100 ILE A CA 1
ATOM 826 C C . ILE A 1 100 ? -0.555 -7.077 16.583 1.00 97.75 100 ILE A C 1
ATOM 828 O O . ILE A 1 100 ? -0.263 -6.443 17.593 1.00 97.75 100 ILE A O 1
ATOM 832 N N . LEU A 1 101 ? -1.309 -6.545 15.620 1.00 97.62 101 LEU A N 1
ATOM 833 C CA . LEU A 1 101 ? -1.784 -5.156 15.662 1.00 97.62 101 LEU A CA 1
ATOM 834 C C . LEU A 1 101 ? -2.723 -4.881 16.850 1.00 97.62 101 LEU A C 1
ATOM 836 O O . LEU A 1 101 ? -2.703 -3.786 17.413 1.00 97.62 101 LEU A O 1
ATOM 840 N N . HIS A 1 102 ? -3.518 -5.871 17.268 1.00 97.75 102 HIS A N 1
ATOM 841 C CA . HIS A 1 102 ? -4.307 -5.803 18.503 1.00 97.75 102 HIS A CA 1
ATOM 842 C C . HIS A 1 102 ? -3.422 -5.717 19.745 1.00 97.75 102 HIS A C 1
ATOM 844 O O . HIS A 1 102 ? -3.671 -4.875 20.605 1.00 97.75 102 HIS A O 1
ATOM 850 N N . ALA A 1 103 ? -2.360 -6.525 19.821 1.00 97.38 103 ALA A N 1
ATOM 851 C CA . ALA A 1 103 ? -1.394 -6.463 20.920 1.00 97.38 103 ALA A CA 1
ATOM 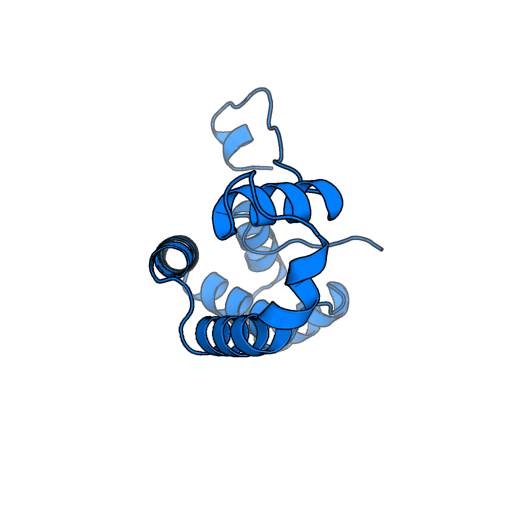852 C C . ALA A 1 103 ? -0.657 -5.111 20.986 1.00 97.38 103 ALA A C 1
ATOM 854 O O . ALA A 1 103 ? -0.277 -4.674 22.069 1.00 97.38 103 ALA A O 1
ATOM 855 N N . LEU A 1 104 ? -0.512 -4.427 19.845 1.00 95.62 104 LEU A N 1
ATOM 856 C CA . LEU A 1 104 ? 0.027 -3.066 19.746 1.00 95.62 104 LEU A CA 1
ATOM 857 C C . LEU A 1 104 ? -1.013 -1.965 20.046 1.00 95.62 104 LEU A C 1
ATOM 859 O O . LEU A 1 104 ? -0.670 -0.787 20.060 1.00 95.62 104 LEU A O 1
ATOM 863 N N . GLY A 1 105 ? -2.284 -2.311 20.282 1.00 96.25 105 GLY A N 1
ATOM 864 C CA . GLY A 1 105 ? -3.348 -1.341 20.571 1.00 96.25 105 GLY A CA 1
ATOM 865 C C . GLY A 1 105 ? -3.831 -0.541 19.353 1.00 96.25 105 GLY A C 1
ATOM 866 O O . GLY A 1 105 ? -4.482 0.494 19.511 1.00 96.25 105 GLY A O 1
ATOM 867 N N . LEU A 1 106 ? -3.549 -1.013 18.134 1.00 95.38 106 LEU A N 1
ATOM 868 C CA . LEU A 1 106 ? -3.777 -0.264 16.892 1.00 95.38 106 LEU A CA 1
ATOM 869 C C . LEU A 1 106 ? -5.179 -0.425 16.294 1.00 95.38 106 LEU A C 1
ATOM 871 O O . LEU A 1 106 ? -5.460 0.168 15.263 1.00 95.38 106 LEU A O 1
ATOM 875 N N . GLN A 1 107 ? -6.088 -1.164 16.933 1.00 95.56 107 GLN A N 1
ATOM 876 C CA . GLN A 1 107 ? -7.480 -1.336 16.473 1.00 95.56 107 GLN A CA 1
ATOM 877 C C . GLN A 1 107 ? -7.591 -1.774 14.988 1.00 95.56 107 GLN A C 1
ATOM 879 O O . GLN A 1 107 ? -8.257 -1.108 14.185 1.00 95.56 107 GLN A O 1
ATOM 884 N N . PRO A 1 108 ? -6.959 -2.897 14.592 1.00 95.81 108 PRO A N 1
ATOM 885 C CA . PRO A 1 108 ? -6.926 -3.362 13.200 1.00 95.81 108 PRO A CA 1
ATOM 886 C C . PRO A 1 108 ? -8.312 -3.665 12.612 1.00 95.81 108 PRO A C 1
ATOM 888 O O . PRO A 1 108 ? -8.489 -3.613 11.397 1.00 95.81 108 PRO A O 1
ATOM 891 N N . ASP A 1 109 ? -9.313 -3.932 13.450 1.00 96.19 109 ASP A N 1
ATOM 892 C CA . ASP A 1 109 ? -10.700 -4.175 13.026 1.00 96.19 109 ASP A CA 1
ATOM 893 C C . ASP A 1 109 ? -11.367 -2.947 12.407 1.00 96.19 109 ASP A C 1
ATOM 895 O O . ASP A 1 109 ? -12.269 -3.091 11.590 1.00 96.19 109 ASP A O 1
ATOM 899 N N . ILE A 1 110 ? -10.866 -1.753 12.725 1.00 94.88 110 ILE A N 1
ATOM 900 C CA . ILE A 1 110 ? -11.291 -0.497 12.105 1.00 94.88 110 ILE A CA 1
ATOM 901 C C . ILE A 1 110 ? -10.283 -0.081 11.032 1.00 94.88 110 ILE A C 1
ATOM 903 O O . ILE A 1 110 ? -10.665 0.278 9.922 1.00 94.88 110 ILE A O 1
ATOM 907 N N . GLY A 1 111 ? -8.986 -0.144 11.345 1.00 95.31 111 GLY A N 1
ATOM 908 C CA . GLY A 1 111 ? -7.954 0.404 10.469 1.00 95.31 111 GLY A CA 1
ATOM 909 C C . GLY A 1 111 ? -7.728 -0.381 9.175 1.00 95.31 111 GLY A C 1
ATOM 910 O O . GLY A 1 111 ? -7.605 0.233 8.120 1.00 95.31 111 GLY A O 1
ATOM 911 N N . ILE A 1 112 ? -7.709 -1.720 9.218 1.00 95.62 112 ILE A N 1
ATOM 912 C CA . ILE A 1 112 ? -7.470 -2.539 8.014 1.00 95.62 112 ILE A CA 1
ATOM 913 C C . ILE A 1 112 ? -8.562 -2.313 6.956 1.00 95.62 112 ILE A C 1
ATOM 915 O O . ILE A 1 112 ? -8.197 -2.010 5.820 1.00 95.62 112 ILE A O 1
ATOM 919 N N . PRO A 1 113 ? -9.872 -2.383 7.281 1.00 94.69 113 PRO A N 1
ATOM 920 C CA . PRO A 1 113 ? -10.922 -2.103 6.301 1.00 94.69 113 PRO A CA 1
ATOM 921 C C . PRO A 1 113 ? -10.790 -0.734 5.622 1.00 94.69 113 PRO A C 1
ATOM 923 O O . PRO A 1 113 ? -10.970 -0.647 4.412 1.00 94.69 113 PRO A O 1
ATOM 926 N N . LEU A 1 114 ? -10.417 0.315 6.364 1.00 94.25 114 LEU A N 1
ATOM 927 C CA . LEU A 1 114 ? -10.249 1.667 5.814 1.00 94.25 114 LEU A CA 1
ATOM 928 C C . LEU A 1 114 ? -9.057 1.766 4.853 1.00 94.25 114 LEU A C 1
ATOM 930 O O . LEU A 1 114 ? -9.122 2.470 3.847 1.00 94.25 114 LEU A O 1
ATOM 934 N N . ILE A 1 115 ? -7.961 1.058 5.136 1.00 94.81 115 ILE A N 1
ATOM 935 C CA . ILE A 1 115 ? -6.780 1.032 4.260 1.00 94.81 115 ILE A CA 1
ATOM 936 C C . ILE A 1 115 ? -7.060 0.188 3.000 1.00 94.81 115 ILE A C 1
ATOM 938 O O . ILE A 1 115 ? -6.620 0.564 1.911 1.00 94.81 115 ILE A O 1
ATOM 942 N N . VAL A 1 116 ? -7.836 -0.900 3.122 1.00 93.50 116 VAL A N 1
ATOM 943 C CA . VAL A 1 116 ? -8.341 -1.698 1.984 1.00 93.50 116 VAL A CA 1
ATOM 944 C C . VAL A 1 116 ? -9.269 -0.863 1.101 1.00 93.50 116 VAL A C 1
ATOM 946 O O . VAL A 1 116 ? -9.116 -0.859 -0.116 1.00 93.50 116 VAL A O 1
ATOM 949 N N . GLU A 1 117 ? -10.195 -0.108 1.695 1.00 91.06 117 GLU A N 1
ATOM 950 C CA . GLU A 1 117 ? -11.106 0.787 0.967 1.00 91.06 117 GLU A CA 1
ATOM 951 C C . GLU A 1 117 ? -10.351 1.867 0.176 1.00 91.06 117 GLU A C 1
ATOM 953 O O . GLU A 1 117 ? -10.784 2.277 -0.898 1.00 91.06 117 GLU A O 1
ATOM 958 N N . LYS A 1 118 ? -9.183 2.291 0.673 1.00 90.94 118 LYS A N 1
ATOM 959 C CA . LYS A 1 118 ? -8.267 3.218 -0.012 1.00 90.94 118 LYS A CA 1
ATOM 960 C C . LYS A 1 118 ? -7.331 2.531 -1.014 1.00 90.94 118 LYS A C 1
ATOM 962 O O . LYS A 1 118 ? -6.441 3.190 -1.547 1.00 90.94 118 LYS A O 1
ATOM 967 N N . SER A 1 119 ? -7.500 1.228 -1.243 1.00 91.44 119 SER A N 1
ATOM 968 C CA . SER A 1 119 ? -6.696 0.403 -2.155 1.00 91.44 119 SER A CA 1
ATOM 969 C C . SER A 1 119 ? -5.189 0.430 -1.868 1.00 91.44 119 SER A C 1
ATOM 971 O O . SER A 1 119 ? -4.378 0.231 -2.769 1.00 91.44 119 SER A O 1
ATOM 973 N N . 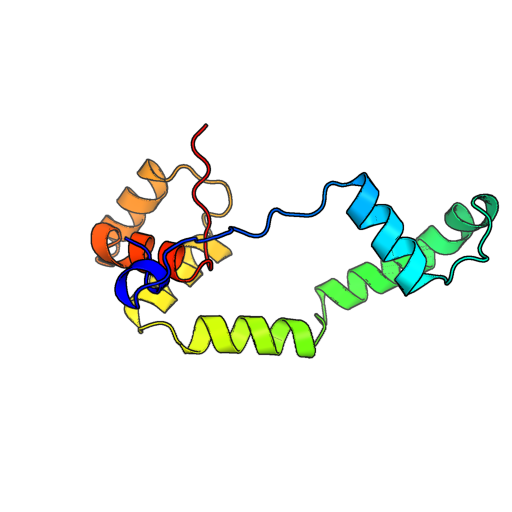LEU A 1 120 ? -4.798 0.687 -0.616 1.00 92.88 120 LEU A N 1
ATOM 974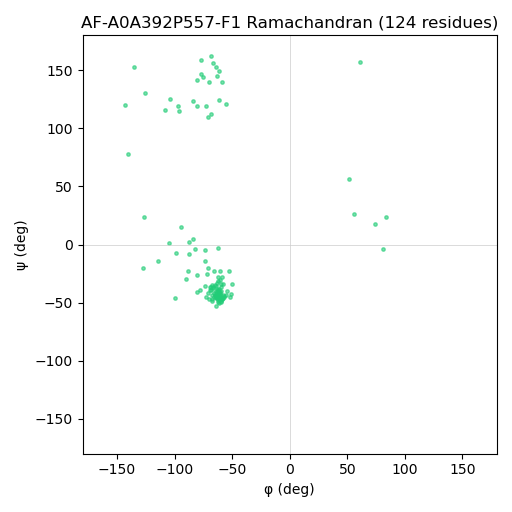 C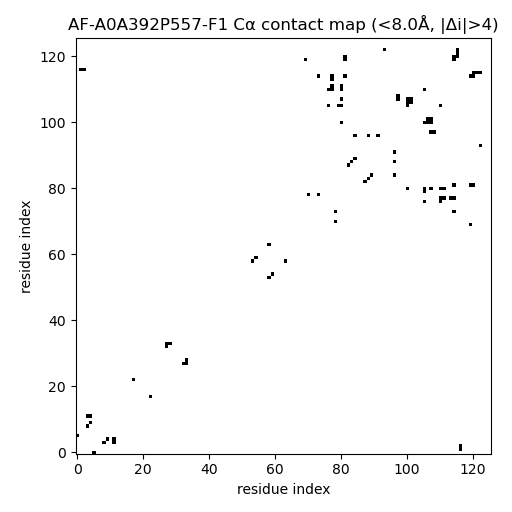 CA . LEU A 1 120 ? -3.389 0.716 -0.210 1.00 92.88 120 LEU A CA 1
ATOM 975 C C . LEU A 1 120 ? -2.867 -0.657 0.216 1.00 92.88 120 LEU A C 1
ATOM 977 O O . LEU A 1 120 ? -1.663 -0.890 0.173 1.00 92.88 120 LEU A O 1
ATOM 981 N N . ILE A 1 121 ? -3.763 -1.562 0.612 1.00 93.50 121 ILE A N 1
ATOM 982 C CA . ILE A 1 121 ? -3.458 -2.971 0.869 1.00 93.50 121 ILE A CA 1
ATOM 983 C C . ILE A 1 121 ? -4.533 -3.846 0.227 1.00 93.50 121 ILE A C 1
ATOM 985 O O . ILE A 1 121 ? -5.689 -3.440 0.097 1.00 93.50 121 ILE A O 1
ATOM 989 N N . THR A 1 122 ? -4.158 -5.072 -0.120 1.00 92.56 122 THR A N 1
ATOM 990 C CA . THR A 1 122 ? -5.067 -6.083 -0.660 1.00 92.56 122 THR A CA 1
ATOM 991 C C . THR A 1 122 ? -4.946 -7.339 0.184 1.00 92.56 122 THR A C 1
ATOM 993 O O . THR A 1 122 ? -3.841 -7.826 0.420 1.00 92.56 122 THR A O 1
ATOM 996 N N . ILE A 1 123 ? -6.081 -7.882 0.613 1.00 91.56 123 ILE A N 1
ATOM 997 C CA . ILE A 1 123 ? -6.142 -9.159 1.322 1.00 91.56 123 ILE A CA 1
ATOM 998 C C . ILE A 1 123 ? -6.485 -10.225 0.290 1.00 91.56 123 ILE A C 1
ATOM 1000 O O . ILE A 1 123 ? -7.516 -10.147 -0.376 1.00 91.56 123 ILE A O 1
ATOM 1004 N N . ARG A 1 124 ? -5.593 -11.199 0.120 1.00 86.81 124 ARG A N 1
ATOM 1005 C CA . ARG A 1 124 ? -5.829 -12.341 -0.764 1.00 86.81 124 ARG A CA 1
ATOM 1006 C C . ARG A 1 124 ? -6.349 -13.489 0.088 1.00 86.81 124 ARG A C 1
ATOM 1008 O O . ARG A 1 124 ? -5.620 -13.995 0.936 1.00 86.81 124 ARG A O 1
ATOM 1015 N N . ASN A 1 125 ? -7.594 -13.889 -0.142 1.00 69.31 125 ASN A N 1
ATOM 1016 C CA . ASN A 1 125 ? -8.119 -15.122 0.431 1.00 69.31 125 ASN A CA 1
ATOM 1017 C C . ASN A 1 125 ? -7.473 -16.291 -0.323 1.00 69.31 125 ASN A C 1
ATOM 1019 O O . ASN A 1 125 ? -7.595 -16.359 -1.548 1.00 69.31 125 ASN A O 1
ATOM 1023 N N . GLN A 1 126 ? -6.740 -17.144 0.396 1.00 48.06 126 GLN A N 1
ATOM 1024 C CA . GLN A 1 126 ? -6.270 -18.436 -0.112 1.00 48.06 126 GLN A CA 1
ATOM 1025 C C . GLN A 1 126 ? -7.356 -19.493 0.056 1.00 48.06 126 GLN A C 1
ATOM 1027 O O . GLN A 1 126 ? -8.011 -19.486 1.123 1.00 48.06 126 GLN A O 1
#